Protein AF-A0A6A9SB31-F1 (afdb_monomer_lite)

Structure (mmCIF, N/CA/C/O backbone):
data_AF-A0A6A9SB31-F1
#
_entry.id   AF-A0A6A9SB31-F1
#
loop_
_atom_site.group_PDB
_atom_site.id
_atom_site.type_symbol
_atom_site.label_atom_id
_atom_site.label_alt_id
_atom_site.label_comp_id
_atom_site.label_asym_id
_atom_site.label_entity_id
_atom_site.label_seq_id
_atom_site.pdbx_PDB_ins_code
_atom_site.Cartn_x
_atom_site.Cartn_y
_atom_site.Cartn_z
_atom_site.occupancy
_atom_site.B_iso_or_equiv
_atom_site.auth_seq_id
_atom_site.auth_comp_id
_atom_site.auth_asym_id
_atom_site.auth_atom_id
_atom_site.pdbx_PDB_model_num
ATOM 1 N N . MET A 1 1 ? -18.457 4.104 16.141 1.00 73.81 1 MET A N 1
ATOM 2 C CA . MET A 1 1 ? -18.376 2.622 16.135 1.00 73.81 1 MET A CA 1
ATOM 3 C C . MET A 1 1 ? -17.897 2.113 14.787 1.00 73.81 1 MET A C 1
ATOM 5 O O . MET A 1 1 ? -16.701 1.945 14.671 1.00 73.81 1 MET A O 1
ATOM 9 N N . ALA A 1 2 ? -18.732 1.914 13.758 1.00 81.00 2 ALA A N 1
ATOM 10 C CA . ALA A 1 2 ? -18.249 1.397 12.463 1.00 81.00 2 ALA A CA 1
ATOM 11 C C . ALA A 1 2 ? -17.320 2.380 11.721 1.00 81.00 2 ALA A C 1
ATOM 13 O O . ALA A 1 2 ? -16.306 1.980 11.162 1.00 81.00 2 ALA A O 1
ATOM 14 N N . THR A 1 3 ? -17.622 3.677 11.776 1.00 86.69 3 THR A N 1
ATOM 15 C CA . THR A 1 3 ? -16.807 4.746 11.176 1.00 86.69 3 THR A CA 1
ATOM 16 C C . THR A 1 3 ? -15.367 4.771 11.687 1.00 86.69 3 THR A C 1
ATOM 18 O O . THR A 1 3 ? -14.457 4.925 10.882 1.00 86.69 3 THR A O 1
ATOM 21 N N . ASP A 1 4 ? -15.143 4.521 12.980 1.00 87.88 4 ASP A N 1
ATOM 22 C CA . ASP A 1 4 ? -13.795 4.506 13.572 1.00 87.88 4 ASP A CA 1
ATOM 23 C C . ASP A 1 4 ? -12.937 3.366 12.993 1.00 87.88 4 ASP A C 1
ATOM 25 O O . ASP A 1 4 ? -11.729 3.502 12.799 1.00 87.88 4 ASP A O 1
ATOM 29 N N . TYR A 1 5 ? -13.561 2.228 12.675 1.00 85.44 5 TYR A N 1
ATOM 30 C CA . TYR A 1 5 ? -12.896 1.110 12.004 1.00 85.44 5 TYR A CA 1
ATOM 31 C C . TYR A 1 5 ? -12.561 1.421 10.551 1.00 85.44 5 TYR A C 1
ATOM 33 O O . TYR A 1 5 ? -11.466 1.088 10.097 1.00 85.44 5 TYR A O 1
ATOM 41 N N . LEU A 1 6 ? -13.478 2.076 9.835 1.00 89.38 6 LEU A N 1
ATOM 42 C CA . LEU A 1 6 ? -13.252 2.489 8.451 1.00 89.38 6 LEU A CA 1
ATOM 43 C C . LEU A 1 6 ? -12.138 3.533 8.357 1.00 89.38 6 LEU A C 1
ATOM 45 O O . LEU A 1 6 ? -11.300 3.430 7.468 1.00 89.38 6 LEU A O 1
ATOM 49 N N . GLU A 1 7 ? -12.072 4.484 9.291 1.00 92.44 7 GLU A N 1
ATOM 50 C CA . GLU A 1 7 ? -10.999 5.481 9.353 1.00 92.44 7 GLU A CA 1
ATOM 51 C C . GLU A 1 7 ? -9.638 4.821 9.606 1.00 92.44 7 GLU A C 1
ATOM 53 O O . GLU A 1 7 ? -8.673 5.060 8.880 1.00 92.44 7 GLU A O 1
ATOM 58 N N . ARG A 1 8 ? -9.560 3.912 10.584 1.00 88.31 8 ARG A N 1
ATOM 59 C CA . ARG A 1 8 ? -8.325 3.159 10.871 1.00 88.31 8 ARG A CA 1
ATOM 60 C C . ARG A 1 8 ? -7.915 2.278 9.693 1.00 88.31 8 ARG A C 1
ATOM 62 O O . ARG A 1 8 ? -6.727 2.192 9.384 1.00 88.31 8 ARG A O 1
ATOM 69 N N . GLY A 1 9 ? -8.889 1.659 9.027 1.00 90.44 9 GLY A N 1
ATOM 70 C CA . GLY A 1 9 ? -8.693 0.912 7.790 1.00 90.44 9 GLY A CA 1
ATOM 71 C C . GLY A 1 9 ? -8.160 1.795 6.663 1.00 90.44 9 GLY A C 1
ATOM 72 O O . GLY A 1 9 ? -7.187 1.422 6.014 1.00 90.44 9 GLY A O 1
ATOM 73 N N . ALA A 1 10 ? -8.719 2.992 6.478 1.00 93.94 10 ALA A N 1
ATOM 74 C CA . ALA A 1 10 ? -8.262 3.962 5.488 1.00 93.94 10 ALA A CA 1
ATOM 75 C C . ALA A 1 10 ? -6.819 4.414 5.752 1.00 93.94 10 ALA A C 1
ATOM 77 O O . ALA A 1 10 ? -6.000 4.384 4.838 1.00 93.94 10 ALA A O 1
ATOM 78 N N . VAL A 1 11 ? -6.477 4.762 6.998 1.00 93.25 11 VAL A N 1
ATOM 79 C CA . VAL A 1 11 ? -5.109 5.161 7.380 1.00 93.25 11 VAL A CA 1
ATOM 80 C C . VAL A 1 11 ? -4.118 4.024 7.130 1.00 93.25 11 VAL A C 1
ATOM 82 O O . VAL A 1 11 ? -3.069 4.241 6.521 1.00 93.25 11 VAL A O 1
ATOM 85 N N . ALA A 1 12 ? -4.457 2.801 7.551 1.00 89.25 12 ALA A N 1
ATOM 86 C CA . ALA A 1 12 ? -3.627 1.624 7.301 1.00 89.25 12 ALA A CA 1
ATOM 87 C C . ALA A 1 12 ? -3.476 1.344 5.797 1.00 89.25 12 ALA A C 1
ATOM 89 O O . ALA A 1 12 ? -2.379 1.041 5.329 1.00 89.25 12 ALA A O 1
ATOM 90 N N . GLY A 1 13 ? -4.565 1.494 5.045 1.00 92.94 13 GLY A N 1
ATOM 91 C CA . GLY A 1 13 ? -4.616 1.322 3.601 1.00 92.94 13 GLY A CA 1
ATOM 92 C C . GLY A 1 13 ? -3.746 2.318 2.847 1.00 92.94 13 GLY A C 1
ATOM 93 O O . GLY A 1 13 ? -2.946 1.915 2.011 1.00 92.94 13 GLY A O 1
ATOM 94 N N . VAL A 1 14 ? -3.840 3.607 3.175 1.00 96.44 14 VAL A N 1
ATOM 95 C CA . VAL A 1 14 ? -2.998 4.656 2.581 1.00 96.44 14 VAL A CA 1
ATOM 96 C C . VAL A 1 14 ? -1.526 4.413 2.905 1.00 96.44 14 VAL A C 1
ATOM 98 O O . VAL A 1 14 ? -0.693 4.481 2.006 1.00 96.44 14 VAL A O 1
ATOM 101 N N . ALA A 1 15 ? -1.199 4.082 4.158 1.00 94.69 15 ALA A N 1
ATOM 102 C CA . ALA A 1 15 ? 0.179 3.799 4.557 1.00 94.69 15 ALA A CA 1
ATOM 103 C C . ALA A 1 15 ? 0.753 2.584 3.807 1.00 94.69 15 ALA A C 1
ATOM 105 O O . ALA A 1 15 ? 1.831 2.671 3.219 1.00 94.69 15 ALA A O 1
ATOM 106 N N . GLY A 1 16 ? 0.016 1.470 3.775 1.00 90.62 16 GLY A N 1
ATOM 107 C CA . GLY A 1 16 ? 0.427 0.263 3.055 1.00 90.62 16 GLY A CA 1
ATOM 108 C C . GLY A 1 16 ? 0.504 0.481 1.545 1.00 90.62 16 GLY A C 1
ATOM 109 O O . GLY A 1 16 ? 1.479 0.083 0.913 1.00 90.62 16 GLY A O 1
ATOM 110 N N . GLY A 1 17 ? -0.482 1.174 0.978 1.00 95.19 17 GLY A N 1
ATOM 111 C CA . GLY A 1 17 ? -0.542 1.529 -0.435 1.00 95.19 17 GLY A CA 1
ATOM 112 C C . GLY A 1 17 ? 0.606 2.431 -0.875 1.00 95.19 17 GLY A C 1
ATOM 113 O O . GLY A 1 17 ? 1.172 2.217 -1.943 1.00 95.19 17 GLY A O 1
ATOM 114 N N . LEU A 1 18 ? 1.005 3.389 -0.036 1.00 97.69 18 LEU A N 1
ATOM 115 C CA . LEU A 1 18 ? 2.163 4.245 -0.284 1.00 97.69 18 LEU A CA 1
ATOM 116 C C . LEU A 1 18 ? 3.467 3.440 -0.280 1.00 97.69 18 LEU A C 1
ATOM 118 O O . LEU A 1 18 ? 4.265 3.571 -1.206 1.00 97.69 18 LEU A O 1
ATOM 122 N N . VAL A 1 19 ? 3.672 2.584 0.726 1.00 96.44 19 VAL A N 1
ATOM 123 C CA . VAL A 1 19 ? 4.861 1.718 0.802 1.00 96.44 19 VAL A CA 1
ATOM 124 C C . VAL A 1 19 ? 4.925 0.777 -0.402 1.00 96.44 19 VAL A C 1
ATOM 126 O O . VAL A 1 19 ? 5.970 0.667 -1.042 1.00 96.44 19 VAL A O 1
ATOM 129 N N . TYR A 1 20 ? 3.806 0.143 -0.752 1.00 93.62 20 TYR A N 1
ATOM 130 C CA . TYR A 1 20 ? 3.717 -0.738 -1.914 1.00 93.62 20 TYR A CA 1
ATOM 131 C C . TYR A 1 20 ? 3.956 0.015 -3.227 1.00 93.62 20 TYR A C 1
ATOM 133 O O . TYR A 1 20 ? 4.757 -0.416 -4.051 1.00 93.62 20 TYR A O 1
ATOM 141 N N . GLY A 1 21 ? 3.320 1.172 -3.407 1.00 96.44 21 GLY A N 1
ATOM 142 C CA . GLY A 1 21 ? 3.495 2.005 -4.592 1.00 96.44 21 GLY A CA 1
ATOM 143 C C . GLY A 1 21 ? 4.938 2.486 -4.764 1.00 96.44 21 GLY A C 1
ATOM 144 O O . GLY A 1 21 ? 5.456 2.458 -5.878 1.00 96.44 21 GLY A O 1
ATOM 145 N N . LEU A 1 22 ? 5.620 2.846 -3.669 1.00 97.75 22 LEU A N 1
ATOM 146 C CA . LEU A 1 22 ? 7.053 3.174 -3.667 1.00 97.75 22 LEU A CA 1
ATOM 147 C C . LEU A 1 22 ? 7.925 1.966 -4.026 1.00 97.75 22 LEU A C 1
ATOM 149 O O . LEU A 1 22 ? 8.870 2.103 -4.806 1.00 97.75 22 LEU A O 1
ATOM 153 N N . PHE A 1 23 ? 7.607 0.784 -3.494 1.00 95.38 23 PHE A N 1
ATOM 154 C CA . PHE A 1 23 ? 8.296 -0.456 -3.849 1.00 95.38 23 PHE A CA 1
ATOM 155 C C . PHE A 1 23 ? 8.158 -0.764 -5.345 1.00 95.38 23 PHE A C 1
ATOM 157 O O . PHE A 1 23 ? 9.156 -1.021 -6.014 1.00 95.38 23 PHE A O 1
ATOM 164 N N . VAL A 1 24 ? 6.950 -0.672 -5.904 1.00 96.62 24 VAL A N 1
ATOM 165 C CA . VAL A 1 24 ? 6.730 -0.871 -7.345 1.00 96.62 24 VAL A CA 1
ATOM 166 C C . VAL A 1 24 ? 7.469 0.195 -8.151 1.00 96.62 24 VAL A C 1
ATOM 168 O O . VAL A 1 24 ? 8.167 -0.147 -9.100 1.00 96.62 24 VAL A O 1
ATOM 171 N N . ALA A 1 25 ? 7.392 1.465 -7.745 1.00 96.00 25 ALA A N 1
ATOM 172 C CA . ALA A 1 25 ? 8.042 2.564 -8.452 1.00 96.00 25 ALA A CA 1
ATOM 173 C C . ALA A 1 25 ? 9.567 2.398 -8.563 1.00 96.00 25 ALA A C 1
ATOM 175 O O . ALA A 1 25 ? 10.145 2.773 -9.581 1.00 96.00 25 ALA A O 1
ATOM 176 N N . THR A 1 26 ? 10.211 1.851 -7.527 1.00 95.06 26 THR A N 1
ATOM 177 C CA . THR A 1 26 ? 11.680 1.779 -7.422 1.00 95.06 26 THR A CA 1
ATOM 178 C C . THR A 1 26 ? 12.253 0.411 -7.785 1.00 95.06 26 THR A C 1
ATOM 180 O O . THR A 1 26 ? 13.265 0.333 -8.482 1.00 95.06 26 THR A O 1
ATOM 183 N N . VAL A 1 27 ? 11.607 -0.666 -7.342 1.00 96.12 27 VAL A N 1
ATOM 184 C CA . VAL A 1 27 ? 12.075 -2.046 -7.515 1.00 96.1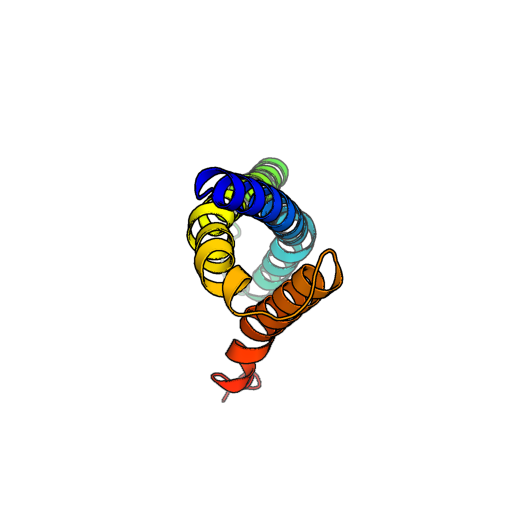2 27 VAL A CA 1
ATO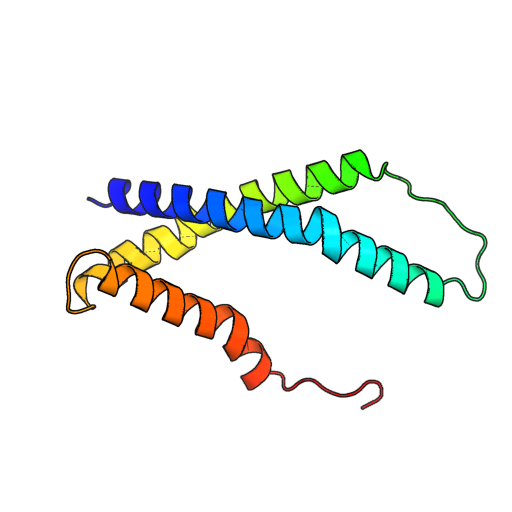M 185 C C . VAL A 1 27 ? 11.303 -2.737 -8.627 1.00 96.12 27 VAL A C 1
ATOM 187 O O . VAL A 1 27 ? 11.920 -3.263 -9.547 1.00 96.12 27 VAL A O 1
ATOM 190 N N . GLY A 1 28 ? 9.968 -2.705 -8.570 1.00 92.75 28 GLY A N 1
ATOM 191 C CA . GLY A 1 28 ? 9.112 -3.410 -9.528 1.00 92.75 28 GLY A CA 1
ATOM 192 C C . GLY A 1 28 ? 9.348 -2.957 -10.968 1.00 92.75 28 GLY A C 1
ATOM 193 O O . GLY A 1 28 ? 9.695 -3.767 -11.819 1.00 92.75 28 GLY A O 1
ATOM 194 N N . ASN A 1 29 ? 9.250 -1.651 -11.218 1.00 91.50 29 ASN A N 1
ATOM 195 C CA . ASN A 1 29 ? 9.438 -1.071 -12.546 1.00 91.50 29 ASN A CA 1
ATOM 196 C C . ASN A 1 29 ? 10.851 -1.336 -13.089 1.00 91.50 29 ASN A C 1
ATOM 198 O O . ASN A 1 29 ? 11.004 -1.691 -14.253 1.00 91.50 29 ASN A O 1
ATOM 202 N N . SER A 1 30 ? 11.880 -1.215 -12.244 1.00 89.81 30 SER A N 1
ATOM 203 C CA . SER A 1 30 ? 13.274 -1.486 -12.624 1.00 89.81 30 SER A CA 1
ATOM 204 C C . SER A 1 30 ? 13.503 -2.960 -12.96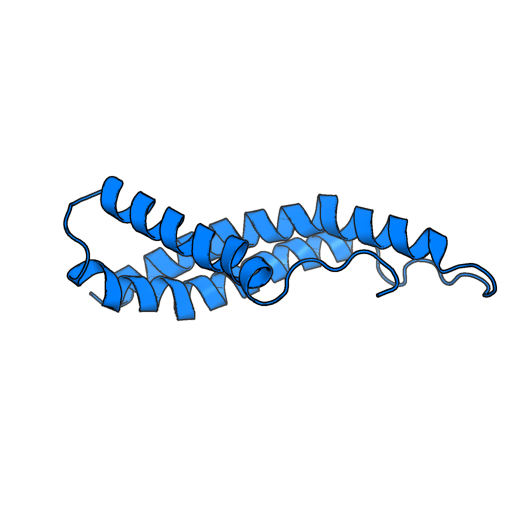1 1.00 89.81 30 SER A C 1
ATOM 206 O O . SER A 1 30 ? 14.204 -3.277 -13.919 1.00 89.81 30 SER A O 1
ATOM 208 N N . PHE A 1 31 ? 12.902 -3.862 -12.183 1.00 91.06 31 PHE A N 1
ATOM 209 C CA . PHE A 1 31 ? 12.980 -5.297 -12.421 1.00 91.06 31 PHE A CA 1
ATOM 210 C C . PHE A 1 31 ? 12.293 -5.681 -13.736 1.00 91.06 31 PHE A C 1
ATOM 212 O O . PHE A 1 31 ? 12.909 -6.365 -14.551 1.00 91.06 31 PHE A O 1
ATOM 219 N N . THR A 1 32 ? 11.078 -5.181 -13.988 1.00 88.56 32 THR A N 1
ATOM 220 C CA . THR A 1 32 ? 10.362 -5.388 -15.258 1.00 88.56 32 THR A CA 1
ATOM 221 C C . THR A 1 32 ? 11.163 -4.858 -16.443 1.00 88.56 32 THR A C 1
ATOM 223 O O . THR A 1 32 ? 11.370 -5.592 -17.403 1.00 88.56 32 THR A O 1
ATOM 226 N N . ALA A 1 33 ? 11.703 -3.639 -16.347 1.00 86.62 33 ALA A N 1
ATOM 227 C CA . ALA A 1 33 ? 12.548 -3.072 -17.397 1.00 86.62 33 ALA A CA 1
ATOM 228 C C . ALA A 1 33 ? 13.789 -3.940 -17.675 1.00 86.62 33 ALA A C 1
ATOM 230 O O . ALA A 1 33 ? 14.195 -4.099 -18.823 1.00 86.62 33 ALA A O 1
ATOM 231 N N . GLY A 1 34 ? 14.383 -4.537 -16.636 1.00 85.88 34 GLY A N 1
ATOM 232 C CA . GLY A 1 34 ? 15.470 -5.504 -16.783 1.00 85.88 34 GLY A CA 1
ATOM 233 C C . GLY A 1 34 ? 15.037 -6.779 -17.510 1.00 85.88 34 GLY A C 1
ATOM 234 O O . GLY A 1 34 ? 15.750 -7.237 -18.401 1.00 85.88 34 GLY A O 1
ATOM 235 N N . LEU A 1 35 ? 13.867 -7.331 -17.175 1.00 86.25 35 LEU A N 1
ATOM 236 C CA . LEU A 1 35 ? 13.313 -8.515 -17.844 1.00 86.25 35 LEU A CA 1
ATOM 237 C C . LEU A 1 35 ? 13.031 -8.267 -19.328 1.00 86.25 35 LEU A C 1
ATOM 239 O O . LEU A 1 35 ? 13.391 -9.099 -20.159 1.00 86.25 35 LEU A O 1
ATOM 243 N N . GLU A 1 36 ? 12.472 -7.103 -19.663 1.00 83.38 36 GLU A N 1
ATOM 244 C CA . GLU A 1 36 ? 12.186 -6.711 -21.045 1.00 83.38 36 GLU A CA 1
ATOM 245 C C . GLU A 1 36 ? 13.450 -6.765 -21.921 1.00 83.38 36 GLU A C 1
ATOM 247 O O . GLU A 1 36 ? 13.369 -7.153 -23.086 1.00 83.38 36 GLU A O 1
ATOM 252 N N . THR A 1 37 ? 14.644 -6.488 -21.375 1.00 80.94 37 THR A N 1
ATOM 253 C CA . THR A 1 37 ? 15.904 -6.576 -22.144 1.00 80.94 37 THR A CA 1
ATOM 254 C C . THR A 1 37 ? 16.211 -7.977 -22.683 1.00 80.94 37 THR A C 1
ATOM 256 O O . THR A 1 37 ? 16.857 -8.094 -23.724 1.00 80.94 37 THR A O 1
ATOM 259 N N . PHE A 1 38 ? 15.726 -9.035 -22.028 1.00 80.94 38 PHE A N 1
ATOM 260 C CA . PHE A 1 38 ? 15.929 -10.419 -22.467 1.00 80.94 38 PHE A CA 1
ATOM 261 C C . PHE A 1 38 ? 14.929 -10.858 -23.547 1.00 80.94 38 PHE A C 1
ATOM 263 O O . PHE A 1 38 ? 15.171 -11.847 -24.236 1.00 80.94 38 PHE A O 1
ATOM 270 N N . GLU A 1 39 ? 13.827 -10.125 -23.723 1.00 71.00 39 GLU A N 1
ATOM 271 C CA . GLU A 1 39 ? 12.757 -10.448 -24.677 1.00 71.00 39 GLU A CA 1
ATOM 272 C C . GLU A 1 39 ? 13.015 -9.859 -26.084 1.00 71.00 39 GLU A C 1
ATOM 274 O O . GLU A 1 39 ? 12.460 -10.323 -27.080 1.00 71.00 39 GLU A O 1
ATOM 279 N N . HIS A 1 40 ? 13.926 -8.883 -26.210 1.00 62.72 40 HIS A N 1
ATOM 280 C CA . HIS A 1 40 ? 14.204 -8.123 -27.444 1.00 62.72 40 HIS A CA 1
ATOM 281 C C . HIS A 1 40 ? 15.117 -8.845 -28.463 1.00 62.72 40 HIS A C 1
ATOM 283 O O . HIS A 1 40 ? 15.942 -8.227 -29.137 1.00 62.72 40 HIS A O 1
ATOM 289 N N . GLY A 1 41 ? 14.956 -10.160 -28.623 1.00 56.59 41 GLY A N 1
ATOM 290 C CA . GLY A 1 41 ? 15.784 -10.977 -29.515 1.00 56.59 41 GLY A CA 1
ATOM 291 C C . GLY A 1 41 ? 15.645 -10.690 -31.019 1.00 56.59 41 GLY A C 1
ATOM 292 O O . GLY A 1 41 ? 16.612 -10.904 -31.739 1.00 56.59 41 GLY A O 1
ATOM 293 N N . HIS A 1 42 ? 14.507 -10.196 -31.535 1.00 56.38 42 HIS A N 1
ATOM 294 C CA . HIS A 1 42 ? 14.296 -10.076 -32.998 1.00 56.38 42 HIS A CA 1
ATOM 295 C C . HIS A 1 42 ? 13.289 -8.993 -33.461 1.00 56.38 42 HIS A C 1
ATOM 297 O O . HIS A 1 42 ? 12.678 -9.134 -34.519 1.00 56.38 42 HIS A O 1
ATOM 303 N N . GLY A 1 43 ? 13.101 -7.891 -32.729 1.00 54.19 43 GLY A N 1
ATOM 304 C CA . GLY A 1 43 ? 12.167 -6.829 -33.138 1.00 54.19 43 GLY A CA 1
ATOM 305 C C . GLY A 1 43 ? 12.677 -5.435 -32.793 1.00 54.19 43 GLY A C 1
ATOM 306 O O . GLY A 1 43 ? 13.019 -5.169 -31.647 1.00 54.19 43 GLY A O 1
ATOM 307 N N . HIS A 1 44 ? 12.752 -4.547 -33.785 1.00 52.53 44 HIS A N 1
ATOM 308 C CA . HIS A 1 44 ? 13.204 -3.166 -33.619 1.00 52.53 44 HIS A CA 1
ATOM 309 C C . HIS A 1 44 ? 12.380 -2.411 -32.563 1.00 52.53 44 HIS A C 1
ATOM 311 O O . HIS A 1 44 ? 11.152 -2.396 -32.608 1.00 52.53 44 HIS A O 1
ATOM 317 N N . GLY A 1 45 ? 13.097 -1.790 -31.622 1.00 57.44 45 GLY A N 1
ATOM 318 C CA . GLY A 1 45 ? 12.569 -1.237 -30.383 1.00 57.44 45 GLY A CA 1
ATOM 319 C C . GLY A 1 45 ? 11.656 -0.024 -30.542 1.00 57.44 45 GLY A C 1
ATOM 320 O O . GLY A 1 45 ? 12.005 0.974 -31.173 1.00 57.44 45 GLY A O 1
ATOM 321 N N . GLY A 1 46 ? 10.512 -0.094 -29.869 1.00 60.75 46 GLY A N 1
ATOM 322 C CA . GLY A 1 46 ? 9.786 1.077 -29.403 1.00 60.75 46 GLY A CA 1
ATOM 323 C C . GLY A 1 46 ? 10.242 1.373 -27.980 1.00 60.75 46 GLY A C 1
ATOM 324 O O . GLY A 1 46 ? 10.024 0.561 -27.088 1.00 60.75 46 GLY A O 1
ATOM 325 N N . GLY A 1 47 ? 10.907 2.510 -27.768 1.00 68.25 47 GLY A N 1
ATOM 326 C CA . GLY A 1 47 ? 11.212 2.982 -26.417 1.00 68.25 47 GLY A CA 1
ATOM 327 C C . GLY A 1 47 ? 9.937 3.232 -25.592 1.00 68.25 47 GLY A C 1
ATOM 328 O O . GLY A 1 47 ? 8.831 3.192 -26.137 1.00 68.25 47 GLY A O 1
ATOM 329 N N . PRO A 1 48 ? 10.069 3.525 -24.287 1.00 72.88 48 PRO A N 1
ATOM 330 C CA . PRO A 1 48 ? 8.927 3.728 -23.401 1.00 72.88 48 PRO A CA 1
ATOM 331 C C . PRO A 1 48 ? 7.944 4.763 -23.965 1.00 72.88 48 PRO A C 1
ATOM 333 O O . PRO A 1 48 ? 8.311 5.913 -24.206 1.00 72.88 48 PRO A O 1
ATOM 336 N N . VAL A 1 49 ? 6.681 4.364 -24.148 1.00 85.00 49 VAL A N 1
ATOM 337 C CA . VAL A 1 49 ? 5.600 5.256 -24.622 1.00 85.00 49 VAL A CA 1
ATOM 338 C C . VAL A 1 49 ? 5.281 6.336 -23.580 1.00 85.00 49 VAL A C 1
ATOM 340 O O . VAL A 1 49 ? 4.797 7.419 -23.901 1.00 85.00 49 VAL A O 1
ATOM 343 N N . VAL A 1 50 ? 5.566 6.039 -22.311 1.00 87.00 50 VAL A N 1
ATOM 344 C CA . VAL A 1 50 ? 5.293 6.883 -21.151 1.00 87.00 50 VAL A CA 1
ATOM 345 C C . VAL A 1 50 ? 6.601 7.140 -20.409 1.00 87.00 50 VAL A C 1
ATOM 347 O O . VAL A 1 50 ? 7.437 6.248 -20.274 1.00 87.00 50 VAL A O 1
ATOM 350 N N . SER A 1 51 ? 6.789 8.365 -19.910 1.00 91.50 51 SER A N 1
ATOM 351 C CA . SER A 1 51 ? 8.005 8.711 -19.171 1.00 91.50 51 SER A CA 1
ATOM 352 C C . SER A 1 51 ? 8.139 7.893 -17.878 1.00 91.50 51 SER A C 1
ATOM 354 O O . SER A 1 51 ? 7.144 7.542 -17.232 1.00 91.50 51 SER A O 1
ATOM 356 N N . GLY A 1 52 ? 9.380 7.643 -17.449 1.00 89.88 52 GLY A N 1
ATOM 357 C CA . GLY A 1 52 ? 9.649 6.958 -16.181 1.00 89.88 52 GLY A CA 1
ATOM 358 C C . GLY A 1 52 ? 9.041 7.682 -14.975 1.00 89.88 52 GLY A C 1
ATOM 359 O O . GLY A 1 52 ? 8.508 7.039 -14.075 1.00 89.88 52 GLY A O 1
ATOM 360 N N . LEU A 1 53 ? 9.020 9.021 -14.994 1.00 94.06 53 LEU A N 1
ATOM 361 C CA . LEU A 1 53 ? 8.380 9.821 -13.948 1.00 94.06 53 LEU A CA 1
ATOM 362 C C . LEU A 1 53 ? 6.868 9.582 -13.898 1.00 94.06 53 LEU A C 1
ATOM 364 O O . LEU A 1 53 ? 6.319 9.355 -12.824 1.00 94.06 53 LEU A O 1
ATOM 368 N N . THR A 1 54 ? 6.193 9.609 -15.050 1.00 95.56 54 THR A N 1
ATOM 369 C CA . THR A 1 54 ? 4.750 9.339 -15.127 1.00 95.56 54 THR A CA 1
ATOM 370 C C . THR A 1 54 ? 4.435 7.935 -14.617 1.00 95.56 54 THR A C 1
ATOM 372 O O . THR A 1 54 ? 3.489 7.764 -13.853 1.00 95.56 54 THR A O 1
ATOM 375 N N . THR A 1 55 ? 5.263 6.952 -14.974 1.00 93.69 55 THR A N 1
ATOM 376 C CA . THR A 1 55 ? 5.129 5.572 -14.491 1.00 93.69 55 THR A CA 1
ATOM 377 C C . THR A 1 55 ? 5.297 5.501 -12.972 1.00 93.69 55 THR A C 1
ATOM 379 O O . THR A 1 55 ? 4.456 4.919 -12.296 1.00 93.69 55 THR A O 1
ATOM 382 N N . ALA A 1 56 ? 6.310 6.164 -12.407 1.00 95.06 56 ALA A N 1
ATOM 383 C CA . ALA A 1 56 ? 6.526 6.207 -10.960 1.00 95.06 56 ALA A CA 1
ATOM 384 C C . ALA A 1 56 ? 5.359 6.874 -10.210 1.00 95.06 56 ALA A C 1
ATOM 386 O O . ALA A 1 56 ? 4.885 6.345 -9.203 1.00 95.06 56 ALA A O 1
ATOM 387 N N . VAL A 1 57 ? 4.854 8.003 -10.717 1.00 97.19 57 VAL A N 1
ATOM 388 C CA . VAL A 1 57 ? 3.684 8.687 -10.144 1.00 97.19 57 VAL A CA 1
ATOM 389 C C . VAL A 1 57 ? 2.448 7.793 -10.214 1.00 97.19 57 VAL A C 1
ATOM 391 O O . VAL A 1 57 ? 1.714 7.704 -9.232 1.00 97.19 57 VAL A O 1
ATOM 394 N N . ALA A 1 58 ? 2.235 7.092 -11.330 1.00 96.38 58 ALA A N 1
ATOM 395 C CA . ALA A 1 58 ? 1.135 6.144 -11.475 1.00 96.38 58 ALA A CA 1
ATOM 396 C C . ALA A 1 58 ? 1.267 4.954 -10.510 1.00 96.38 58 ALA A C 1
ATOM 398 O O . ALA A 1 58 ? 0.272 4.565 -9.904 1.00 96.38 58 ALA A O 1
ATOM 399 N N . SER A 1 59 ? 2.474 4.418 -10.300 1.00 95.81 59 SER A N 1
ATOM 400 C CA . SER A 1 59 ? 2.721 3.347 -9.324 1.00 95.81 59 SER A CA 1
ATOM 401 C C . SER A 1 59 ?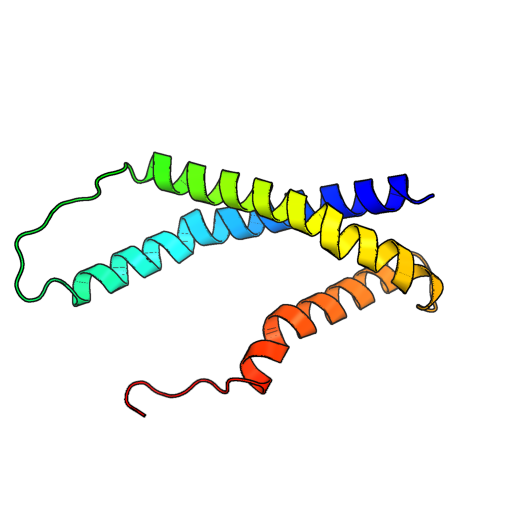 2.403 3.796 -7.895 1.00 95.81 59 SER A C 1
ATOM 403 O O . SER A 1 59 ? 1.695 3.094 -7.174 1.00 95.81 59 SER A O 1
ATOM 405 N N . ILE A 1 60 ? 2.872 4.980 -7.487 1.00 97.56 60 ILE A N 1
ATOM 406 C CA . ILE A 1 60 ? 2.624 5.514 -6.138 1.00 97.56 60 ILE A CA 1
ATOM 407 C C . ILE A 1 60 ? 1.143 5.858 -5.964 1.00 97.56 60 ILE A C 1
ATOM 409 O O . ILE A 1 60 ? 0.513 5.413 -5.006 1.00 97.56 60 ILE A O 1
ATOM 413 N N . GLY A 1 61 ? 0.569 6.618 -6.899 1.00 96.62 61 GLY A N 1
ATOM 414 C CA . GLY A 1 61 ? -0.829 7.044 -6.850 1.00 96.62 61 GLY A CA 1
ATOM 415 C C . GLY A 1 61 ? -1.798 5.867 -6.927 1.00 96.62 61 GLY A C 1
ATOM 416 O O . GLY A 1 61 ? -2.735 5.789 -6.136 1.00 96.62 61 GLY A O 1
ATOM 417 N N . GLY A 1 62 ? -1.537 4.914 -7.822 1.00 95.81 62 GLY A N 1
ATOM 418 C CA . GLY A 1 62 ? -2.290 3.670 -7.936 1.00 95.81 62 GLY A CA 1
ATOM 419 C C . GLY A 1 62 ? -2.173 2.812 -6.680 1.00 95.81 62 GLY A C 1
ATOM 420 O O . GLY A 1 62 ? -3.187 2.320 -6.193 1.00 95.81 62 GLY A O 1
ATOM 421 N N . GLY A 1 63 ? -0.971 2.701 -6.106 1.00 96.31 63 GLY A N 1
ATOM 422 C CA . GLY A 1 63 ? -0.741 2.023 -4.832 1.00 96.31 63 GLY A CA 1
ATOM 423 C C . GLY A 1 63 ? -1.549 2.640 -3.692 1.00 96.31 63 GLY A C 1
ATOM 424 O O . GLY A 1 63 ? -2.227 1.916 -2.970 1.00 96.31 63 GLY A O 1
ATOM 425 N N . VAL A 1 64 ? -1.558 3.969 -3.565 1.00 97.75 64 VAL A N 1
ATOM 426 C CA . VAL A 1 64 ? -2.359 4.683 -2.554 1.00 97.75 64 VAL A CA 1
ATOM 427 C C . VAL A 1 64 ? -3.860 4.512 -2.792 1.00 97.75 64 VAL A C 1
ATOM 429 O O . VAL A 1 64 ? -4.588 4.253 -1.837 1.00 97.75 64 VAL A O 1
ATOM 432 N N . LEU A 1 65 ? -4.332 4.614 -4.039 1.00 97.25 65 LEU A N 1
ATOM 433 C CA . LEU A 1 65 ? -5.745 4.424 -4.393 1.00 97.25 65 LEU A CA 1
ATOM 434 C C . LEU A 1 65 ? -6.229 3.009 -4.061 1.00 97.25 65 LEU A C 1
ATOM 436 O O . LEU A 1 65 ? -7.245 2.843 -3.383 1.00 97.25 65 LEU A O 1
ATOM 440 N N . TRP A 1 66 ? -5.483 1.992 -4.493 1.00 95.19 66 TRP A N 1
ATOM 441 C CA . TRP A 1 66 ? -5.784 0.597 -4.174 1.00 95.19 66 TRP A CA 1
ATOM 442 C C . TRP A 1 66 ? -5.653 0.314 -2.682 1.00 95.19 66 TRP A C 1
ATOM 444 O O . TRP A 1 66 ? -6.507 -0.355 -2.101 1.00 95.19 66 TRP A O 1
ATOM 454 N N . GLY A 1 67 ? -4.618 0.860 -2.049 1.00 94.81 67 GLY A N 1
ATOM 455 C CA . GLY A 1 67 ? -4.401 0.764 -0.615 1.00 94.81 67 GLY A CA 1
ATOM 456 C C . GLY A 1 67 ? -5.571 1.338 0.170 1.00 94.81 67 GLY A C 1
ATOM 457 O O . GLY A 1 67 ? -6.070 0.676 1.071 1.00 94.81 67 GLY A O 1
ATOM 458 N N . LEU A 1 68 ? -6.074 2.516 -0.201 1.00 96.25 68 LEU A N 1
ATOM 459 C CA . LEU A 1 68 ? -7.260 3.118 0.405 1.00 96.25 68 LEU A CA 1
ATOM 460 C C . LEU A 1 68 ? -8.495 2.227 0.220 1.00 96.25 68 LEU A C 1
ATOM 462 O O . LEU A 1 68 ? -9.191 1.946 1.197 1.00 96.25 68 LEU A O 1
ATOM 466 N N . LEU A 1 69 ? -8.743 1.752 -1.006 1.00 93.56 69 LEU A N 1
ATOM 467 C CA . LEU A 1 69 ? -9.879 0.881 -1.313 1.00 93.56 69 LEU A CA 1
ATOM 468 C C . LEU A 1 69 ? -9.868 -0.385 -0.445 1.00 93.56 69 LEU A C 1
ATOM 470 O O . LEU A 1 69 ? -10.854 -0.670 0.233 1.00 93.56 69 LEU A O 1
ATOM 474 N N . PHE A 1 70 ? -8.755 -1.121 -0.413 1.00 89.25 70 PHE A N 1
ATOM 475 C CA . PHE A 1 70 ? -8.633 -2.340 0.395 1.00 89.25 70 PHE A CA 1
ATOM 476 C C . PHE A 1 70 ? -8.521 -2.054 1.896 1.00 89.25 70 PHE A C 1
ATOM 478 O O . PHE A 1 70 ? -9.018 -2.827 2.715 1.00 89.25 70 PHE A O 1
ATOM 485 N N . GLY A 1 71 ? -7.936 -0.918 2.265 1.00 90.50 71 GLY A N 1
ATOM 486 C CA . GLY A 1 71 ? -7.934 -0.365 3.615 1.00 90.50 71 GLY A CA 1
ATOM 487 C C . GLY A 1 71 ? -9.331 -0.284 4.198 1.00 90.50 71 GLY A C 1
ATOM 488 O O . GLY A 1 71 ? -9.598 -0.817 5.273 1.00 90.50 71 GLY A O 1
ATOM 489 N N . VAL A 1 72 ? -10.239 0.337 3.456 1.00 89.38 72 VAL A N 1
ATOM 490 C CA . VAL A 1 72 ? -11.632 0.506 3.871 1.00 89.38 72 VAL A CA 1
ATOM 491 C C . VAL A 1 72 ? -12.408 -0.807 3.732 1.00 89.38 72 VAL A C 1
ATOM 493 O O . VAL A 1 72 ? -13.020 -1.261 4.700 1.00 89.38 72 VAL A O 1
ATOM 496 N N . ALA A 1 73 ? -12.366 -1.434 2.554 1.00 88.19 73 ALA A N 1
ATOM 497 C CA . ALA A 1 73 ? -13.227 -2.570 2.220 1.00 88.19 73 ALA A CA 1
ATOM 498 C C . ALA A 1 73 ? -12.839 -3.870 2.939 1.00 88.19 73 ALA A C 1
ATOM 500 O O . ALA A 1 73 ? -13.716 -4.654 3.296 1.00 88.19 73 ALA A O 1
ATOM 501 N N . VAL A 1 74 ? -11.540 -4.102 3.151 1.00 84.31 74 VAL A N 1
ATOM 502 C CA . VAL A 1 74 ? -11.021 -5.351 3.725 1.00 84.31 74 VAL A CA 1
ATOM 503 C C . VAL A 1 74 ? -10.546 -5.122 5.146 1.00 84.31 74 VAL A C 1
ATOM 505 O O . VAL A 1 74 ? -11.094 -5.728 6.059 1.00 84.31 74 VAL A O 1
ATOM 508 N N . PHE A 1 75 ? -9.568 -4.241 5.372 1.00 79.44 75 PHE A N 1
ATOM 509 C CA . PHE A 1 75 ? -8.983 -4.095 6.708 1.00 79.44 75 PHE A CA 1
ATOM 510 C C . PHE A 1 75 ? -9.960 -3.467 7.704 1.00 79.44 75 PHE A C 1
ATOM 512 O O . PHE A 1 75 ? -10.125 -4.004 8.795 1.00 79.44 75 PHE A O 1
ATOM 519 N N . GLY A 1 76 ? -10.655 -2.388 7.337 1.00 82.62 76 GLY A N 1
ATOM 520 C CA . GLY A 1 76 ? -11.667 -1.755 8.189 1.00 82.62 76 GLY A CA 1
ATOM 521 C C . GLY A 1 76 ? -12.791 -2.724 8.561 1.00 82.62 76 GLY A C 1
ATOM 52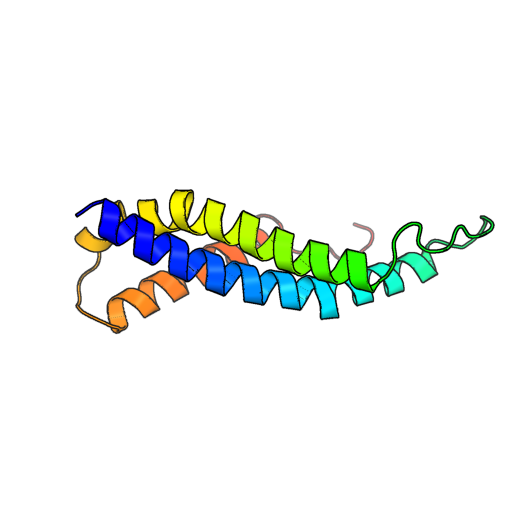2 O O . GLY A 1 76 ? -13.123 -2.868 9.738 1.00 82.62 76 GLY A O 1
ATOM 523 N N . MET A 1 77 ? -13.307 -3.461 7.572 1.00 84.00 77 MET A N 1
ATOM 524 C CA . MET A 1 77 ? -14.331 -4.488 7.783 1.00 84.00 77 MET A CA 1
ATOM 525 C C . MET A 1 77 ? -13.812 -5.653 8.645 1.00 84.00 77 MET A C 1
ATOM 527 O O . MET A 1 77 ? -14.472 -6.071 9.595 1.00 84.00 77 MET A O 1
ATOM 531 N N . ALA A 1 78 ? -12.606 -6.152 8.365 1.00 81.00 78 ALA A N 1
ATOM 532 C CA . ALA A 1 78 ? -11.982 -7.225 9.130 1.00 81.00 78 ALA A CA 1
ATOM 533 C C . ALA A 1 78 ? -11.745 -6.811 10.586 1.00 81.00 78 ALA A C 1
ATOM 535 O O . ALA A 1 78 ? -12.053 -7.585 11.485 1.00 81.00 78 ALA A O 1
ATOM 536 N N . TYR A 1 79 ? -11.270 -5.590 10.852 1.00 77.56 79 TYR A N 1
ATOM 537 C CA . TYR A 1 79 ? -11.123 -5.099 12.223 1.00 77.56 79 TYR A CA 1
ATOM 538 C C . TYR A 1 79 ? -12.472 -4.998 12.941 1.00 77.56 79 TYR A C 1
ATOM 540 O O . TYR A 1 79 ? -12.546 -5.384 14.105 1.00 77.56 79 TYR A O 1
ATOM 548 N N . PHE A 1 80 ? -13.532 -4.546 12.265 1.00 81.00 80 PHE A N 1
ATOM 549 C CA . PHE A 1 80 ? -14.868 -4.467 12.861 1.00 81.00 80 PHE A CA 1
ATOM 550 C C . PHE A 1 80 ? -15.373 -5.839 13.346 1.00 81.00 80 PHE A C 1
ATOM 552 O O . PHE A 1 80 ? -15.906 -5.939 14.450 1.00 81.00 80 PHE A O 1
ATOM 559 N N . PHE A 1 81 ? -15.156 -6.906 12.566 1.00 83.12 81 PHE A N 1
ATOM 560 C CA . PHE A 1 81 ? -15.605 -8.259 12.924 1.00 83.12 81 PHE A CA 1
ATOM 561 C C . PHE A 1 81 ? -14.631 -9.037 13.818 1.00 83.12 81 PHE A C 1
ATOM 563 O O . PHE A 1 81 ? -15.067 -9.801 14.678 1.00 83.12 81 PHE A O 1
ATOM 570 N N . LEU A 1 82 ? -13.320 -8.871 13.626 1.00 80.00 82 LEU A N 1
ATOM 571 C CA . LEU A 1 82 ? -12.294 -9.668 14.308 1.00 80.00 82 LEU A CA 1
ATOM 572 C C . LEU A 1 82 ? -11.814 -9.035 15.613 1.00 80.00 82 LEU A C 1
ATOM 574 O O . LEU A 1 82 ? -11.377 -9.765 16.502 1.00 80.00 82 LEU A O 1
ATOM 578 N N . GLU A 1 83 ? -11.890 -7.707 15.775 1.00 78.62 83 GLU A N 1
ATOM 579 C CA . GLU A 1 83 ? -11.462 -7.072 17.026 1.00 78.62 83 GLU A CA 1
ATOM 580 C C . GLU A 1 83 ? -12.218 -7.635 18.247 1.00 78.62 83 GLU A C 1
ATOM 582 O O . GLU A 1 83 ? -11.548 -7.951 19.230 1.00 78.62 83 GLU A O 1
ATOM 587 N N . PRO A 1 84 ? -13.542 -7.873 18.229 1.00 79.81 84 PRO A N 1
ATOM 588 C CA . PRO A 1 84 ? -14.241 -8.485 19.364 1.00 79.81 84 PRO A CA 1
ATOM 589 C C . PRO A 1 84 ? -13.752 -9.896 19.730 1.00 79.81 84 PRO A C 1
ATOM 591 O O . PRO A 1 84 ? -13.794 -10.272 20.898 1.00 79.81 84 PRO A O 1
ATOM 594 N N . ALA A 1 85 ? -13.274 -10.670 18.752 1.00 78.44 85 ALA A N 1
ATOM 595 C CA . ALA A 1 85 ? -12.893 -12.070 18.935 1.00 78.44 85 ALA A CA 1
ATOM 596 C C . ALA A 1 85 ? -11.470 -12.258 19.488 1.00 78.44 85 ALA A C 1
ATOM 598 O O . ALA A 1 85 ? -11.133 -13.350 19.943 1.00 78.44 85 ALA A O 1
ATOM 599 N N . ILE A 1 86 ? -10.624 -11.222 19.443 1.00 71.50 86 ILE A N 1
ATOM 600 C CA . ILE A 1 86 ? -9.208 -11.342 19.812 1.00 71.50 86 ILE A CA 1
ATOM 601 C C . ILE A 1 86 ? -8.984 -10.879 21.262 1.00 71.50 86 ILE A C 1
ATOM 603 O O . ILE A 1 86 ? -9.191 -9.695 21.564 1.00 71.50 86 ILE A O 1
ATOM 607 N N . PRO A 1 87 ? -8.511 -11.770 22.156 1.00 68.44 87 PRO A N 1
ATOM 608 C CA . PRO A 1 87 ? -8.149 -11.414 23.524 1.00 68.44 87 PRO A CA 1
ATOM 609 C C . PRO A 1 87 ? -6.958 -10.444 23.567 1.00 68.44 87 PRO A C 1
ATOM 611 O O . PRO A 1 87 ? -6.024 -10.551 22.773 1.00 68.44 87 PRO A O 1
ATOM 614 N N . GLY A 1 88 ? -6.961 -9.517 24.527 1.00 70.50 88 GLY A N 1
ATOM 615 C CA . GLY A 1 88 ? -5.881 -8.545 24.742 1.00 70.50 88 GLY A CA 1
ATOM 616 C C . GLY A 1 88 ? -6.243 -7.105 24.361 1.00 70.50 88 GLY A C 1
ATOM 617 O O . GLY A 1 88 ? -7.293 -6.835 23.776 1.00 70.50 88 GLY A O 1
ATOM 618 N N . SER A 1 89 ? -5.372 -6.159 24.720 1.00 76.38 89 SER A N 1
ATOM 619 C CA . SER A 1 89 ? -5.590 -4.717 24.544 1.00 76.38 89 SER A CA 1
ATOM 620 C C . SER A 1 89 ? -4.432 -4.034 23.803 1.00 76.38 89 SER A C 1
ATOM 622 O O . SER A 1 89 ? -3.312 -4.541 23.728 1.00 76.38 89 SER A O 1
ATOM 624 N N . GLY A 1 90 ? -4.710 -2.863 23.221 1.00 78.81 90 GLY A N 1
ATOM 625 C CA . GLY A 1 90 ? -3.678 -1.953 22.717 1.00 78.81 90 GLY A CA 1
ATOM 626 C C . GLY A 1 90 ? -2.837 -2.493 21.551 1.00 78.81 90 GLY A C 1
ATOM 627 O O . GLY A 1 90 ? -3.372 -2.915 20.525 1.00 78.81 90 GLY A O 1
ATOM 628 N N . ALA A 1 91 ? -1.511 -2.394 21.679 1.00 77.75 91 ALA A N 1
ATOM 629 C CA . ALA A 1 91 ? -0.548 -2.661 20.607 1.00 77.75 91 ALA A CA 1
ATOM 630 C C . ALA A 1 91 ? -0.395 -4.153 20.277 1.00 77.75 91 ALA A C 1
ATOM 632 O O . ALA A 1 91 ? -0.312 -4.508 19.103 1.00 77.75 91 ALA A O 1
ATOM 633 N N . THR A 1 92 ? -0.424 -5.028 21.286 1.00 78.31 92 THR A N 1
ATOM 634 C CA . THR A 1 92 ? -0.256 -6.482 21.120 1.00 78.31 92 THR A CA 1
ATOM 635 C C . THR A 1 92 ? -1.296 -7.058 20.166 1.00 78.31 92 THR A C 1
ATOM 637 O O . THR A 1 92 ? -0.971 -7.814 19.256 1.00 78.31 92 THR A O 1
ATOM 640 N N . LYS A 1 93 ? -2.548 -6.620 20.315 1.00 79.19 93 LYS A N 1
ATOM 641 C CA . LYS A 1 93 ? -3.665 -7.026 19.459 1.00 79.19 93 LYS A CA 1
ATOM 642 C C . LYS A 1 93 ? -3.469 -6.607 18.001 1.00 79.19 93 LYS A C 1
ATOM 644 O O . LYS A 1 93 ? -3.723 -7.386 17.086 1.00 79.19 93 LYS A O 1
ATOM 649 N N . ARG A 1 94 ? -2.985 -5.380 17.787 1.00 75.56 94 ARG A N 1
ATOM 650 C CA . ARG A 1 94 ? -2.718 -4.832 16.448 1.00 75.56 94 ARG A CA 1
ATOM 651 C C . ARG A 1 94 ? -1.555 -5.555 15.775 1.00 75.56 94 ARG A C 1
ATOM 653 O O . ARG A 1 94 ? -1.659 -5.881 14.601 1.00 75.56 94 ARG A O 1
ATOM 660 N N . LEU A 1 95 ? -0.486 -5.847 16.517 1.00 79.94 95 LEU A N 1
ATOM 661 C CA . LEU A 1 95 ? 0.661 -6.609 16.016 1.00 79.94 95 LEU A CA 1
ATOM 662 C C . LEU A 1 95 ? 0.285 -8.054 15.673 1.00 79.94 95 LEU A C 1
ATOM 664 O O . LEU A 1 95 ? 0.716 -8.553 14.639 1.00 79.94 95 LEU A O 1
ATOM 668 N N . ALA A 1 96 ? -0.558 -8.703 16.483 1.00 82.31 96 ALA A N 1
ATOM 669 C CA . ALA A 1 96 ? -1.057 -10.046 16.189 1.00 82.31 96 ALA A CA 1
ATOM 670 C C . ALA A 1 96 ? -1.878 -10.078 14.890 1.00 82.31 96 ALA A C 1
ATOM 672 O O . ALA A 1 96 ? -1.643 -10.929 14.035 1.00 82.31 96 ALA A O 1
ATOM 673 N N . LEU A 1 97 ? -2.790 -9.117 14.704 1.00 80.62 97 LEU A N 1
ATOM 674 C CA . LEU A 1 97 ? -3.563 -8.985 13.465 1.00 80.62 97 LEU A CA 1
ATOM 675 C C . LEU A 1 97 ? -2.683 -8.651 12.258 1.00 80.62 97 LEU A C 1
ATOM 677 O O . LEU A 1 97 ? -2.864 -9.242 11.196 1.00 80.62 97 LEU A O 1
ATOM 681 N N . ALA A 1 98 ? -1.710 -7.752 12.419 1.00 79.31 98 ALA A N 1
ATOM 682 C CA . ALA A 1 98 ? -0.757 -7.425 11.363 1.00 79.31 98 ALA A CA 1
ATOM 683 C C . ALA A 1 98 ? 0.076 -8.652 10.958 1.00 79.31 98 ALA A C 1
ATOM 685 O O . ALA A 1 98 ? 0.220 -8.925 9.769 1.00 79.31 98 ALA A O 1
ATOM 686 N N . GLY A 1 99 ? 0.565 -9.425 11.932 1.00 83.12 99 GLY A N 1
ATOM 687 C CA . GLY A 1 99 ? 1.299 -10.666 11.693 1.00 83.12 99 GLY A CA 1
ATOM 688 C C . GLY A 1 99 ? 0.444 -11.725 10.998 1.00 83.12 99 GLY A C 1
ATOM 689 O O . GLY A 1 99 ? 0.875 -12.297 10.001 1.00 83.12 99 GLY A O 1
ATOM 690 N N . ALA A 1 100 ? -0.791 -11.939 11.460 1.00 82.81 100 ALA A N 1
ATOM 691 C CA . ALA A 1 100 ? -1.724 -12.875 10.832 1.00 82.81 100 ALA A CA 1
ATOM 692 C C . ALA A 1 100 ? -2.061 -12.468 9.388 1.00 82.81 100 ALA A C 1
ATOM 694 O O . ALA A 1 100 ? -2.035 -13.304 8.483 1.00 82.81 100 ALA A O 1
ATOM 695 N N . GLY A 1 101 ? -2.318 -11.177 9.155 1.00 80.25 101 GLY A N 1
ATOM 696 C CA . GLY A 1 101 ? -2.554 -10.630 7.821 1.00 80.25 101 GLY A CA 1
ATOM 697 C C . GLY A 1 101 ? -1.343 -10.801 6.905 1.00 80.25 101 GLY A C 1
ATOM 698 O O . GLY A 1 101 ? -1.489 -11.303 5.794 1.00 80.25 101 GLY A O 1
ATOM 699 N N . PHE A 1 102 ? -0.142 -10.469 7.386 1.00 82.69 102 PHE A N 1
ATOM 700 C CA . PHE A 1 102 ? 1.099 -10.650 6.631 1.00 82.69 102 PHE A CA 1
ATOM 701 C C . PHE A 1 102 ? 1.337 -12.117 6.268 1.00 82.69 102 PHE A C 1
ATOM 703 O O . PHE A 1 102 ? 1.595 -12.418 5.107 1.00 82.69 102 PHE A O 1
ATOM 710 N N . LEU A 1 103 ? 1.205 -13.036 7.227 1.00 84.50 103 LEU A N 1
ATOM 711 C CA . LEU A 1 103 ? 1.366 -14.470 6.973 1.00 84.50 103 LEU A CA 1
ATOM 712 C C . LEU A 1 103 ? 0.337 -14.990 5.965 1.00 84.50 103 LEU A C 1
ATOM 714 O O . LEU A 1 103 ? 0.678 -15.808 5.116 1.00 84.50 103 LEU A O 1
ATOM 718 N N . THR A 1 104 ? -0.897 -14.488 6.017 1.00 82.81 104 THR A N 1
ATOM 719 C CA . THR A 1 104 ? -1.949 -14.882 5.072 1.00 82.81 104 THR A CA 1
ATOM 720 C C . THR A 1 104 ? -1.649 -14.372 3.664 1.00 82.81 104 THR A C 1
ATOM 722 O O . THR A 1 104 ? -1.685 -15.147 2.717 1.00 82.81 104 THR A O 1
ATOM 725 N N . VAL A 1 105 ? -1.317 -13.089 3.508 1.00 80.81 105 VAL A N 1
ATOM 726 C CA . VAL A 1 105 ? -1.089 -12.480 2.186 1.00 80.81 105 VAL A CA 1
ATOM 727 C C . VAL A 1 105 ? 0.242 -12.920 1.575 1.00 80.81 105 VAL A C 1
ATOM 729 O O . VAL A 1 105 ? 0.315 -13.147 0.374 1.00 80.81 105 VAL A O 1
ATOM 732 N N . SER A 1 106 ? 1.291 -13.044 2.390 1.00 78.44 106 SER A N 1
ATOM 733 C CA . SER A 1 106 ? 2.634 -13.403 1.929 1.00 78.44 106 SER A CA 1
ATOM 734 C C . SER A 1 106 ? 2.831 -14.911 1.857 1.00 78.44 106 SER A C 1
ATOM 736 O O . SER A 1 106 ? 3.321 -15.403 0.853 1.00 78.44 106 SER A O 1
ATOM 738 N N . GLY A 1 107 ? 2.452 -15.658 2.898 1.00 77.06 107 GLY A N 1
ATOM 739 C CA . GLY A 1 107 ? 2.765 -17.083 3.029 1.00 77.06 107 GLY A CA 1
ATOM 740 C C . GLY A 1 107 ? 1.784 -18.014 2.320 1.00 77.06 107 GLY A C 1
ATOM 741 O O . GLY A 1 107 ? 2.213 -18.971 1.678 1.00 77.06 107 GLY A O 1
ATOM 742 N N . ALA A 1 108 ? 0.476 -17.744 2.401 1.00 81.25 108 ALA A N 1
ATOM 743 C CA . ALA A 1 108 ? -0.537 -18.652 1.853 1.00 81.25 108 ALA A CA 1
ATOM 744 C C . ALA A 1 108 ? -0.427 -18.892 0.333 1.00 81.25 108 ALA A C 1
ATOM 746 O O . ALA A 1 108 ? -0.599 -20.045 -0.070 1.00 81.25 108 ALA A O 1
ATOM 747 N N . PRO A 1 109 ? -0.094 -17.895 -0.520 1.00 77.94 109 PRO A N 1
ATOM 748 C CA . PRO A 1 109 ? 0.063 -18.135 -1.954 1.00 77.94 109 PRO A CA 1
ATOM 749 C C . PRO A 1 109 ? 1.098 -19.218 -2.270 1.00 77.94 109 PRO A C 1
ATOM 751 O O . PRO A 1 109 ? 0.824 -20.095 -3.083 1.00 77.94 109 PRO A O 1
ATOM 754 N N . TRP A 1 110 ? 2.237 -19.225 -1.572 1.00 74.00 110 TRP A N 1
ATOM 755 C CA . TRP A 1 110 ? 3.304 -20.211 -1.786 1.00 74.00 110 TRP A CA 1
ATOM 756 C C . TRP A 1 110 ? 2.957 -21.609 -1.268 1.00 74.00 110 TRP A C 1
ATOM 758 O O . TRP A 1 110 ? 3.530 -22.589 -1.733 1.00 74.00 110 TRP A O 1
ATOM 768 N N . LEU A 1 111 ? 2.030 -21.719 -0.310 1.00 76.62 111 LEU A N 1
ATOM 769 C CA . LEU A 1 111 ? 1.54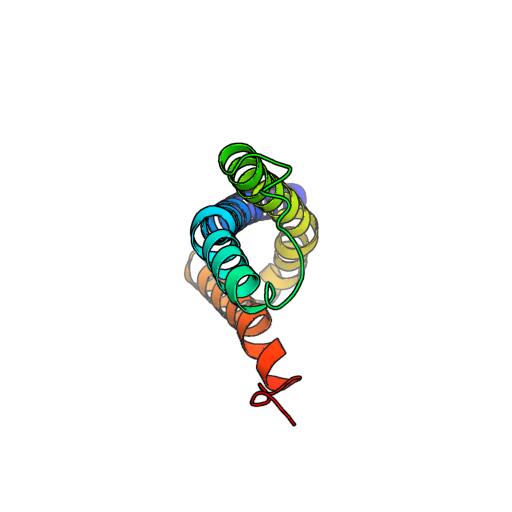3 -23.013 0.179 1.00 76.62 111 LEU A CA 1
ATOM 770 C C . LEU A 1 111 ? 0.580 -23.675 -0.814 1.00 76.62 111 LEU A C 1
ATOM 772 O O . LEU A 1 111 ? 0.536 -24.900 -0.894 1.00 76.62 111 LEU A O 1
ATOM 776 N N . VAL A 1 112 ? -0.193 -22.874 -1.553 1.00 79.69 112 VAL A N 1
ATOM 777 C CA . VAL A 1 112 ? -1.149 -23.362 -2.562 1.00 79.69 112 VAL A CA 1
ATOM 778 C C . VAL A 1 112 ? -0.468 -23.566 -3.915 1.00 79.69 112 VAL A C 1
ATOM 780 O O . VAL A 1 112 ? -0.743 -24.545 -4.604 1.00 79.69 112 VAL A O 1
ATOM 783 N N . LEU A 1 113 ? 0.428 -22.653 -4.288 1.00 76.62 113 LEU A N 1
ATOM 784 C CA . LEU A 1 113 ? 1.194 -22.676 -5.529 1.00 76.62 113 LEU A CA 1
ATOM 785 C C . LEU A 1 113 ? 2.686 -22.712 -5.179 1.00 76.62 113 LEU A C 1
ATOM 787 O O . LEU A 1 113 ? 3.335 -21.661 -5.146 1.00 76.62 113 LEU A O 1
ATOM 791 N N . PRO A 1 114 ? 3.243 -23.901 -4.880 1.00 76.25 114 PRO A N 1
ATOM 792 C CA . PRO A 1 114 ? 4.662 -24.016 -4.593 1.00 76.25 114 PRO A CA 1
ATOM 793 C C . PRO A 1 114 ? 5.465 -23.526 -5.805 1.00 76.25 114 PRO A C 1
ATOM 795 O O . PRO A 1 114 ? 5.151 -23.919 -6.936 1.00 76.25 114 PRO A O 1
ATOM 798 N N . PRO A 1 115 ? 6.489 -22.676 -5.594 1.00 71.94 115 PRO A N 1
ATOM 799 C CA . PRO A 1 115 ? 7.248 -22.085 -6.684 1.00 71.94 115 PRO A CA 1
ATOM 800 C C . PRO A 1 115 ? 7.864 -23.190 -7.538 1.00 71.94 115 PRO A C 1
ATOM 802 O O . PRO A 1 115 ? 8.659 -23.996 -7.055 1.00 71.94 115 PRO A O 1
ATOM 805 N N . GLN A 1 116 ? 7.458 -23.236 -8.804 1.00 79.06 116 GLN A N 1
ATOM 806 C CA . GLN A 1 116 ? 8.016 -24.164 -9.772 1.00 79.06 116 GLN A CA 1
ATOM 807 C C . GLN A 1 116 ? 9.297 -23.563 -10.362 1.00 79.06 116 GLN A C 1
ATOM 809 O O . GLN A 1 116 ? 9.314 -22.370 -10.687 1.00 79.06 116 GLN A O 1
ATOM 814 N N . PRO A 1 117 ? 10.381 -24.345 -10.497 1.00 73.31 117 PRO A N 1
ATOM 815 C CA . PRO A 1 117 ? 11.545 -23.893 -11.239 1.00 73.31 117 PRO A CA 1
ATOM 816 C C . PRO A 1 117 ? 11.166 -23.632 -12.709 1.00 73.31 117 PRO A C 1
ATOM 818 O O . PRO A 1 117 ? 10.234 -24.250 -13.222 1.00 73.31 117 PRO A O 1
ATOM 821 N N . PRO A 1 118 ? 11.872 -22.734 -13.415 1.00 62.88 118 PRO A N 1
ATOM 822 C CA . PRO A 1 118 ? 11.588 -22.470 -14.822 1.00 62.88 118 PRO A CA 1
ATOM 823 C C . PRO A 1 118 ? 11.688 -23.754 -15.665 1.00 62.88 118 PRO A C 1
ATOM 825 O O . PRO A 1 118 ? 12.732 -24.406 -15.659 1.00 62.88 118 PRO A O 1
ATOM 828 N N . GLY A 1 119 ? 10.627 -24.094 -16.407 1.00 73.06 119 GLY A N 1
ATOM 829 C CA . GLY A 1 119 ? 10.626 -25.189 -17.389 1.00 73.06 119 GLY A CA 1
ATOM 830 C C . GLY A 1 119 ? 9.965 -26.510 -16.970 1.00 73.06 119 GLY A C 1
ATOM 831 O O . GLY A 1 119 ? 10.157 -27.497 -17.681 1.00 73.06 119 GLY A O 1
ATOM 832 N N . VAL A 1 120 ? 9.205 -26.545 -15.866 1.00 62.81 120 VAL A N 1
ATOM 833 C CA . VAL A 1 120 ? 8.313 -27.671 -15.505 1.00 62.81 120 VAL A CA 1
ATOM 834 C C . VAL A 1 120 ? 6.844 -27.351 -15.745 1.00 62.81 120 VAL A C 1
ATOM 836 O O . VAL A 1 120 ? 6.475 -26.160 -15.629 1.00 62.81 120 VAL A O 1
#

Foldseek 3Di:
DLVVLLVQLQVQLQVQLQVQLQCCLPPVVVVVVVVVVVVPPDDDDDPDPDDSVVVSCCSNVVSNVRSNVCSRPPRSVCCVPCVVVDDDDDPVSVVVVVVVVCCCVPPVVCVVPPDDDPPD

Secondary structure (DSSP, 8-state):
-HHHHHHHHHHHHHHHHHHHHHHIIIIIHHHHHHHHHHH-SSS-----SS-HHHHHHHHHHHHHHHHHHHIIIIIIHHHHHHGGGS-S-HHHHHHHHHHHHHIIIIIHHHHHSPPPPTT-

Radius of gyration: 19.09 Å; chains: 1; bounding box: 34×38×58 Å

Sequence (120 aa):
MATDYLERGAVAGVAGGLVYGLFVATVGNSFTAGLETFEHGHGHGGGPVVSGLTTAVASIGGGVLWGLLFGVAVFGMAYFFLEPAIPGSGATKRLALAGAGFLTVSGAPWLVLPPQPPGV

pLDDT: mean 83.83, std 10.73, range [52.53, 97.75]